Protein AF-A0A957YJD5-F1 (afdb_monomer)

Foldseek 3Di:
DKDKDKDKDWDPDADDDFWDKWKFWADPVGTQKIWDDDPPWQCVVQTRNNQDDPPPVPRDIGITIIIIDHPPPDDFDKIWIWMDTPPDIDTPDIDTDD

Structure (mmCIF, N/CA/C/O backbone):
data_AF-A0A957YJD5-F1
#
_entry.id   AF-A0A957YJD5-F1
#
loop_
_atom_site.group_PDB
_atom_site.id
_atom_site.type_symbol
_atom_site.label_atom_id
_atom_site.label_alt_id
_atom_site.label_comp_id
_atom_site.label_asym_id
_atom_site.label_entity_id
_atom_site.label_seq_id
_atom_site.pdbx_PDB_ins_code
_atom_site.Cartn_x
_atom_site.Cartn_y
_atom_site.Cartn_z
_atom_site.occupancy
_atom_site.B_iso_or_equiv
_atom_site.auth_seq_id
_atom_site.auth_comp_id
_atom_site.auth_asym_id
_atom_site.auth_atom_id
_atom_site.pdbx_PDB_model_num
ATOM 1 N N . GLY A 1 1 ? -16.180 6.008 8.662 1.00 86.50 1 GLY A N 1
ATOM 2 C CA . GLY A 1 1 ? -15.742 7.075 7.732 1.00 86.50 1 GLY A CA 1
ATOM 3 C C . GLY A 1 1 ? -14.779 6.492 6.718 1.00 86.50 1 GLY A C 1
ATOM 4 O 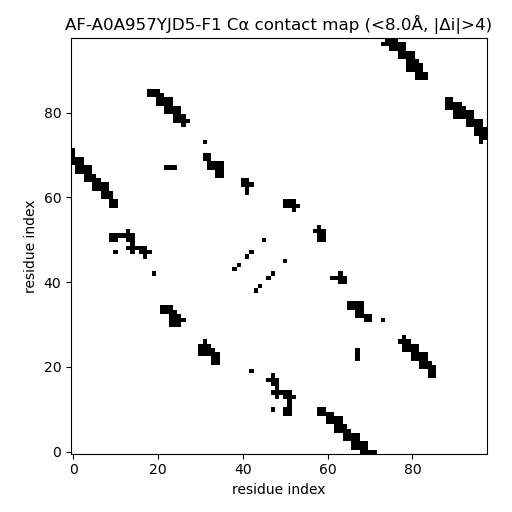O . GLY A 1 1 ? -14.638 5.277 6.688 1.00 86.50 1 GLY A O 1
ATOM 5 N N . TRP A 1 2 ? -14.116 7.316 5.911 1.00 91.38 2 TRP A N 1
ATOM 6 C CA . TRP A 1 2 ? -13.123 6.844 4.939 1.00 91.38 2 TRP A CA 1
ATOM 7 C C . TRP A 1 2 ? -11.819 7.606 5.111 1.00 91.38 2 TRP A C 1
ATOM 9 O O . TRP A 1 2 ? -11.837 8.823 5.284 1.00 91.38 2 TRP A O 1
ATOM 19 N N . LEU A 1 3 ? -10.705 6.881 5.054 1.00 93.56 3 LEU A N 1
ATOM 20 C CA . LEU A 1 3 ? -9.385 7.466 4.893 1.00 93.56 3 LEU A CA 1
ATOM 21 C C . LEU A 1 3 ? -8.969 7.292 3.432 1.00 93.56 3 LEU A C 1
ATOM 23 O O . LEU A 1 3 ? -8.731 6.171 2.982 1.00 93.56 3 LEU A O 1
ATOM 27 N N . HIS A 1 4 ? -8.902 8.409 2.715 1.00 94.94 4 HIS A N 1
ATOM 28 C CA . HIS A 1 4 ? -8.428 8.465 1.337 1.00 94.94 4 HIS A CA 1
ATOM 29 C C . HIS A 1 4 ? -6.897 8.487 1.335 1.00 94.94 4 HIS A C 1
ATOM 31 O O . HIS A 1 4 ? -6.290 9.369 1.944 1.00 94.94 4 HIS A O 1
ATOM 37 N N . VAL A 1 5 ? -6.273 7.523 0.664 1.00 95.19 5 VAL A N 1
ATOM 38 C CA . VAL A 1 5 ? -4.816 7.362 0.612 1.00 95.19 5 VAL A CA 1
ATOM 39 C C . VAL A 1 5 ? -4.372 7.345 -0.845 1.00 95.19 5 VAL A C 1
ATOM 41 O O . VAL A 1 5 ? -4.906 6.596 -1.660 1.00 95.19 5 VAL A O 1
ATOM 44 N N . THR A 1 6 ? -3.354 8.141 -1.162 1.00 96.31 6 THR A N 1
ATOM 45 C CA . THR A 1 6 ? -2.664 8.088 -2.453 1.00 96.31 6 THR A CA 1
ATOM 46 C C . THR A 1 6 ? -1.233 7.627 -2.220 1.00 96.31 6 THR A C 1
ATOM 48 O O . THR A 1 6 ? -0.464 8.304 -1.538 1.00 96.31 6 THR A O 1
ATOM 51 N N . LEU A 1 7 ? -0.871 6.487 -2.802 1.00 96.56 7 LEU A N 1
ATOM 52 C CA . LEU A 1 7 ? 0.497 5.979 -2.829 1.00 96.56 7 LEU A CA 1
ATOM 53 C C . LEU A 1 7 ? 1.126 6.243 -4.197 1.00 96.56 7 LEU A C 1
ATOM 55 O O . LEU A 1 7 ? 0.444 6.251 -5.223 1.00 96.56 7 LEU A O 1
ATOM 59 N N . TYR A 1 8 ? 2.440 6.447 -4.202 1.00 96.56 8 TYR A N 1
ATOM 60 C CA . TYR A 1 8 ? 3.234 6.575 -5.418 1.00 96.56 8 TYR A CA 1
ATOM 61 C C . TYR A 1 8 ? 4.313 5.503 -5.416 1.00 96.56 8 TYR A C 1
ATOM 63 O O . TYR A 1 8 ? 5.112 5.422 -4.484 1.00 96.56 8 TYR A O 1
ATOM 71 N N . TRP A 1 9 ? 4.331 4.696 -6.469 1.00 95.56 9 TRP A N 1
ATOM 72 C CA . TRP A 1 9 ? 5.231 3.561 -6.603 1.00 95.56 9 TRP A CA 1
ATOM 73 C C . TRP A 1 9 ? 6.184 3.756 -7.771 1.00 95.56 9 TRP A C 1
ATOM 75 O O . TRP A 1 9 ? 5.833 4.326 -8.802 1.00 95.56 9 TRP A O 1
ATOM 85 N N . THR A 1 10 ? 7.395 3.237 -7.625 1.00 94.81 10 THR A N 1
ATOM 86 C CA . THR A 1 10 ? 8.345 3.102 -8.722 1.00 94.81 10 THR A CA 1
ATOM 87 C C . THR A 1 10 ? 9.161 1.833 -8.511 1.00 94.81 10 THR A C 1
ATOM 89 O O . THR A 1 10 ? 9.458 1.467 -7.371 1.00 94.81 10 THR A O 1
ATOM 92 N N . ALA A 1 11 ? 9.501 1.130 -9.590 1.00 94.94 11 ALA A N 1
ATOM 93 C CA . ALA A 1 11 ? 10.306 -0.079 -9.502 1.00 94.94 11 ALA A CA 1
ATOM 94 C C . ALA A 1 11 ? 11.792 0.297 -9.458 1.00 94.94 11 ALA A C 1
ATOM 96 O O . ALA A 1 11 ? 12.354 0.790 -10.432 1.00 94.94 11 ALA A O 1
ATOM 97 N N . ALA A 1 12 ? 12.449 0.047 -8.325 1.00 92.25 12 ALA A N 1
ATOM 98 C CA . ALA A 1 12 ? 13.890 0.276 -8.192 1.00 92.25 12 ALA A CA 1
ATOM 99 C C . ALA A 1 12 ? 14.740 -0.749 -8.977 1.00 92.25 12 ALA A C 1
ATOM 101 O O . ALA A 1 12 ? 15.903 -0.478 -9.292 1.00 92.25 12 ALA A O 1
ATOM 102 N N . ALA A 1 13 ? 14.158 -1.915 -9.269 1.00 93.94 13 ALA A N 1
ATOM 103 C CA . ALA A 1 13 ? 14.742 -3.051 -9.977 1.00 93.94 13 ALA A CA 1
ATOM 104 C C . ALA A 1 13 ? 13.627 -3.858 -10.684 1.00 93.94 13 ALA A C 1
ATOM 106 O O . ALA A 1 13 ? 12.453 -3.640 -10.369 1.00 93.94 13 ALA A O 1
ATOM 107 N N . PRO A 1 14 ? 13.955 -4.782 -11.613 1.00 95.50 14 PRO A N 1
ATOM 108 C CA . PRO A 1 14 ? 12.969 -5.686 -12.205 1.00 95.50 14 PRO A CA 1
ATOM 109 C C . PRO A 1 14 ? 12.178 -6.457 -11.141 1.00 95.50 14 PRO A C 1
ATOM 111 O O . PRO A 1 14 ? 12.765 -7.000 -10.205 1.00 95.50 14 PRO A O 1
ATOM 114 N N . ILE A 1 15 ? 10.857 -6.528 -11.311 1.00 94.88 15 ILE A N 1
ATOM 115 C CA . ILE A 1 15 ? 9.934 -7.228 -10.409 1.00 94.88 15 ILE A CA 1
ATOM 116 C C . ILE A 1 15 ? 9.453 -8.503 -11.108 1.00 94.88 15 ILE A C 1
ATOM 118 O O . ILE A 1 15 ? 9.043 -8.456 -12.265 1.00 94.88 15 ILE A O 1
ATOM 122 N N . SER A 1 16 ? 9.521 -9.647 -10.424 1.00 95.12 16 SER A N 1
ATOM 123 C CA . SER A 1 16 ? 9.215 -10.966 -11.001 1.00 95.12 16 SER A CA 1
ATOM 124 C C . SER A 1 16 ? 7.786 -11.458 -10.747 1.00 95.12 16 SER A C 1
ATOM 126 O O . SER A 1 16 ? 7.382 -12.457 -11.340 1.00 95.12 16 SER A O 1
ATOM 128 N N . SER A 1 17 ? 7.021 -10.784 -9.886 1.00 94.75 17 SER A N 1
ATOM 129 C CA . SER A 1 17 ? 5.642 -11.146 -9.556 1.00 94.75 17 SER A CA 1
ATOM 130 C C . SER A 1 17 ? 4.766 -9.923 -9.286 1.00 94.75 17 SER A C 1
ATOM 132 O O . SER A 1 17 ? 5.219 -8.901 -8.770 1.00 94.75 17 SER A O 1
ATOM 134 N N . ASP A 1 18 ? 3.483 -10.040 -9.624 1.00 94.31 18 ASP A N 1
ATOM 135 C CA . ASP A 1 18 ? 2.501 -8.987 -9.382 1.00 94.31 18 ASP A CA 1
ATOM 136 C C . ASP A 1 18 ? 2.001 -9.064 -7.939 1.00 94.31 18 ASP A C 1
ATOM 138 O O . ASP A 1 18 ? 1.091 -9.825 -7.606 1.00 94.31 18 ASP A O 1
ATOM 142 N N . VAL A 1 19 ? 2.634 -8.286 -7.063 1.00 90.38 19 VAL A N 1
ATOM 143 C CA . VAL A 1 19 ? 2.254 -8.180 -5.653 1.00 90.38 19 VAL A CA 1
ATOM 144 C C . VAL A 1 19 ? 1.352 -6.967 -5.454 1.00 90.38 19 VAL A C 1
ATOM 146 O O . VAL A 1 19 ? 1.721 -5.844 -5.791 1.00 90.38 19 VAL A O 1
ATOM 149 N N . MET A 1 20 ? 0.174 -7.191 -4.872 1.00 92.75 20 MET A N 1
ATOM 150 C CA . MET A 1 20 ? -0.770 -6.123 -4.538 1.00 92.75 20 MET A CA 1
ATOM 151 C C . MET A 1 20 ? -0.545 -5.656 -3.095 1.00 92.75 20 MET A C 1
ATOM 153 O O . MET A 1 20 ? -0.535 -6.495 -2.189 1.00 92.75 20 MET A O 1
ATOM 157 N N . PRO A 1 21 ? -0.374 -4.346 -2.850 1.00 95.25 21 PRO A N 1
ATOM 158 C CA . PRO A 1 21 ? -0.229 -3.821 -1.509 1.00 95.25 21 PRO A CA 1
ATOM 159 C C . PRO A 1 21 ? -1.559 -3.892 -0.752 1.00 95.25 21 PRO A C 1
ATOM 161 O O . PRO A 1 21 ? -2.630 -3.642 -1.308 1.00 95.25 21 PRO A O 1
ATOM 164 N N . VAL A 1 22 ? -1.479 -4.166 0.547 1.00 96.31 22 VAL A N 1
ATOM 165 C CA . VAL A 1 22 ? -2.613 -4.060 1.472 1.00 96.31 22 VAL A CA 1
ATOM 166 C C . VAL A 1 22 ? -2.336 -2.915 2.431 1.00 96.31 22 VAL A C 1
ATOM 168 O O . VAL A 1 22 ? -1.343 -2.940 3.156 1.00 96.31 22 VAL A O 1
ATOM 171 N N . VAL A 1 23 ? -3.212 -1.914 2.454 1.00 97.56 23 VAL A N 1
ATOM 172 C CA . VAL A 1 23 ? -3.114 -0.781 3.378 1.00 97.56 23 VAL A CA 1
ATOM 173 C C . VAL A 1 23 ? -4.046 -1.014 4.553 1.00 97.56 23 VAL A C 1
ATOM 175 O O . VAL A 1 23 ? -5.227 -1.310 4.375 1.00 97.56 23 VAL A O 1
ATOM 178 N N . GLN A 1 24 ? -3.505 -0.895 5.760 1.00 97.38 24 GLN A N 1
ATOM 179 C CA . GLN A 1 24 ? -4.198 -1.184 7.006 1.00 97.38 24 GLN A CA 1
ATOM 180 C C . GLN A 1 24 ? -4.100 -0.009 7.968 1.00 97.38 24 GLN A C 1
ATOM 182 O O . GLN A 1 24 ? -3.058 0.636 8.071 1.00 97.38 24 GLN A O 1
ATOM 187 N N . LEU A 1 25 ? -5.178 0.219 8.710 1.00 96.69 25 LEU A N 1
ATOM 188 C CA . LEU A 1 25 ? -5.171 1.053 9.902 1.00 96.69 25 LEU A CA 1
ATOM 189 C C . LEU A 1 25 ? -5.012 0.145 11.123 1.00 96.69 25 LEU A C 1
ATOM 191 O O . LEU A 1 25 ? -5.858 -0.719 11.362 1.00 96.69 25 LEU A O 1
ATOM 195 N N . VAL A 1 26 ? -3.936 0.326 11.882 1.00 96.94 26 VAL A N 1
ATOM 196 C CA . VAL A 1 26 ? -3.553 -0.536 13.005 1.00 96.94 26 VAL A CA 1
ATOM 197 C C . VAL A 1 26 ? -3.577 0.271 14.298 1.00 96.94 26 VAL A C 1
ATOM 199 O O . VAL A 1 26 ? -2.892 1.280 14.417 1.00 96.94 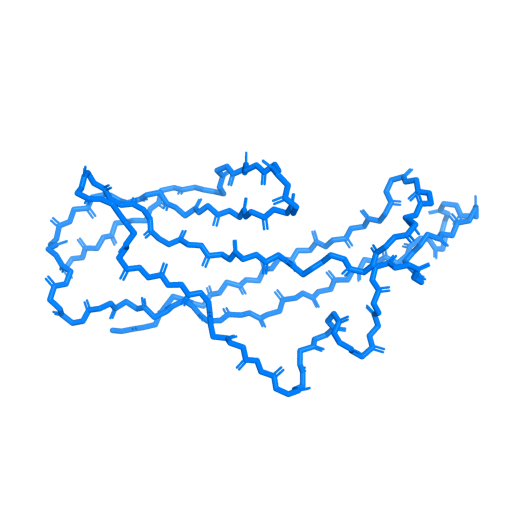26 VAL A O 1
ATOM 202 N N . GLY A 1 27 ? -4.372 -0.172 15.265 1.00 94.38 27 GLY A N 1
ATOM 203 C CA . GLY A 1 27 ? -4.446 0.394 16.611 1.00 94.38 27 GLY A CA 1
ATOM 204 C C . GLY A 1 27 ? -3.904 -0.573 17.667 1.00 94.38 27 GLY A C 1
ATOM 205 O O . GLY A 1 27 ? -3.481 -1.681 17.325 1.00 94.38 27 GLY A O 1
ATOM 206 N N . PRO A 1 28 ? -3.964 -0.202 18.959 1.00 91.50 28 PRO A N 1
ATOM 207 C CA . PRO A 1 28 ? -3.449 -1.025 20.060 1.00 91.50 28 PRO A CA 1
ATOM 208 C C . PRO A 1 28 ? -4.046 -2.439 20.124 1.00 91.50 28 PRO A C 1
ATOM 210 O O . PRO A 1 28 ? -3.368 -3.382 20.519 1.00 91.50 28 PRO A O 1
ATOM 213 N N . GLU A 1 29 ? -5.306 -2.590 19.710 1.00 90.12 29 GLU A N 1
ATOM 214 C CA . GLU A 1 29 ? -6.044 -3.861 19.736 1.00 90.12 29 GLU A CA 1
ATOM 215 C C . GLU A 1 29 ? -5.971 -4.651 18.413 1.00 90.12 29 GLU A C 1
ATOM 217 O O . GLU A 1 29 ? -6.539 -5.736 18.312 1.00 90.12 29 GLU A O 1
ATOM 222 N N . GLY A 1 30 ? -5.279 -4.132 17.389 1.00 93.38 30 GLY A N 1
ATOM 223 C CA . GLY A 1 30 ? -5.116 -4.799 16.094 1.00 93.38 30 GLY A CA 1
ATOM 224 C C . GLY A 1 30 ? -5.569 -3.963 14.897 1.00 93.38 30 GLY A C 1
ATOM 225 O O . GLY A 1 30 ? -5.462 -2.739 14.895 1.00 93.38 30 GLY A O 1
ATOM 226 N N . VAL A 1 31 ? -6.025 -4.626 13.832 1.00 95.44 31 VAL A N 1
ATOM 227 C CA . VAL A 1 31 ? -6.411 -3.973 12.568 1.00 95.44 31 VAL A CA 1
ATOM 228 C C . VAL A 1 31 ? -7.848 -3.455 12.649 1.00 95.44 31 VAL A C 1
ATOM 230 O O . VAL A 1 31 ? -8.778 -4.230 12.849 1.00 95.44 31 VAL A O 1
ATOM 233 N N . TRP A 1 32 ? -8.030 -2.153 12.426 1.00 95.19 32 TRP A N 1
ATOM 234 C CA . TRP A 1 32 ? -9.322 -1.455 12.485 1.00 95.19 32 TRP A CA 1
ATOM 235 C C . TRP A 1 32 ? -9.868 -1.036 11.118 1.00 95.19 32 TRP A C 1
ATOM 237 O O . TRP A 1 32 ? -11.042 -0.683 11.000 1.00 95.19 32 TRP A O 1
ATOM 247 N N . GLY A 1 33 ? -9.031 -1.093 10.085 1.00 94.44 33 GLY A N 1
ATOM 248 C CA . GLY A 1 33 ? -9.400 -0.761 8.717 1.00 94.44 33 GLY A CA 1
ATOM 249 C C . GLY A 1 33 ? -8.466 -1.428 7.722 1.00 94.44 33 GLY A C 1
ATOM 250 O O . GLY A 1 33 ? -7.282 -1.608 8.001 1.00 94.44 33 GLY A O 1
ATOM 251 N N . VAL A 1 34 ? -9.003 -1.792 6.561 1.00 95.56 34 VAL A N 1
ATOM 252 C CA . VAL A 1 34 ? -8.247 -2.329 5.424 1.00 95.56 34 VAL A CA 1
ATOM 253 C C . VAL A 1 34 ? -8.735 -1.631 4.158 1.00 95.56 34 VAL A C 1
ATOM 255 O O . VAL A 1 34 ? -9.900 -1.221 4.087 1.00 95.56 34 VAL A O 1
ATOM 258 N N . ASN A 1 35 ? -7.848 -1.451 3.181 1.00 95.19 35 ASN A N 1
ATOM 259 C CA . ASN A 1 35 ? -8.225 -0.924 1.880 1.00 95.19 35 ASN A CA 1
ATOM 260 C C . ASN A 1 35 ? -9.242 -1.824 1.174 1.00 95.19 35 ASN A C 1
ATOM 262 O O . ASN A 1 35 ? -9.201 -3.049 1.283 1.00 95.19 35 ASN A O 1
ATOM 266 N N . LEU A 1 36 ? -10.151 -1.202 0.430 1.00 91.50 36 LEU A N 1
ATOM 267 C CA . LEU A 1 36 ? -11.103 -1.932 -0.398 1.00 91.50 36 LEU A CA 1
ATOM 268 C C . LEU A 1 36 ? -10.468 -2.376 -1.711 1.00 91.50 36 LEU A C 1
ATOM 270 O O . LEU A 1 36 ? -9.807 -1.586 -2.385 1.00 91.50 36 LEU A O 1
ATOM 274 N N . ASP A 1 37 ? -10.756 -3.614 -2.109 1.00 87.12 37 ASP A N 1
ATOM 275 C CA . ASP A 1 37 ? -10.448 -4.073 -3.456 1.00 87.12 37 ASP A CA 1
ATOM 276 C C . ASP A 1 37 ? -11.382 -3.409 -4.481 1.00 87.12 37 ASP A C 1
ATOM 278 O O . ASP A 1 37 ? -12.596 -3.312 -4.274 1.00 87.12 37 ASP A O 1
ATOM 282 N N . ARG A 1 38 ? -10.821 -2.947 -5.601 1.00 86.44 38 ARG A N 1
ATOM 283 C CA . ARG A 1 38 ? -11.560 -2.277 -6.681 1.00 86.44 38 ARG A CA 1
ATOM 284 C C . ARG A 1 38 ? -11.252 -2.921 -8.021 1.00 86.44 38 ARG A C 1
ATOM 286 O O . ARG A 1 38 ? -10.131 -3.344 -8.290 1.00 86.44 38 ARG A O 1
ATOM 293 N N . ALA A 1 39 ? -12.256 -2.992 -8.892 1.00 80.75 39 ALA A N 1
ATOM 294 C CA . ALA A 1 39 ? -12.076 -3.528 -10.242 1.00 80.75 39 ALA A CA 1
ATOM 295 C C . ALA A 1 39 ? -11.162 -2.633 -11.102 1.00 80.75 39 ALA A C 1
ATOM 297 O O . ALA A 1 39 ? -10.366 -3.146 -11.877 1.00 80.75 39 ALA A O 1
ATOM 298 N N . GLY A 1 40 ? -11.252 -1.309 -10.929 1.00 83.31 40 GLY A N 1
ATOM 299 C CA . GLY A 1 40 ? -10.445 -0.315 -11.648 1.00 83.31 40 GLY A CA 1
ATOM 300 C C . GLY A 1 40 ? -9.155 0.097 -10.937 1.00 83.31 40 GLY A C 1
ATOM 301 O O . GLY A 1 40 ? -8.699 1.216 -11.143 1.00 83.31 40 GLY A O 1
ATOM 302 N N . ASP A 1 41 ? -8.612 -0.746 -10.055 1.00 89.75 41 ASP A N 1
ATOM 303 C CA . ASP A 1 41 ? -7.353 -0.447 -9.370 1.00 89.75 41 ASP A CA 1
ATOM 304 C C . ASP A 1 41 ? -6.204 -0.300 -10.388 1.00 89.75 41 ASP A C 1
ATOM 306 O O . ASP A 1 41 ? -6.040 -1.140 -11.279 1.00 89.75 41 ASP A O 1
ATOM 310 N N . ALA A 1 42 ? -5.408 0.766 -10.253 1.00 91.19 42 ALA A N 1
ATOM 311 C CA . ALA A 1 42 ? -4.293 1.068 -11.1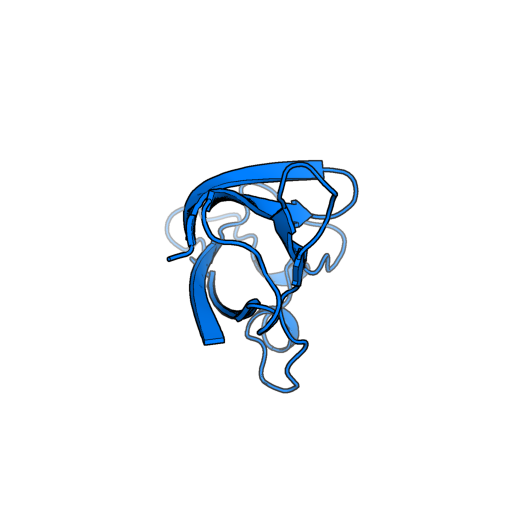47 1.00 91.19 42 ALA A CA 1
ATOM 312 C C . ALA A 1 42 ? -3.307 -0.104 -11.268 1.00 91.19 42 ALA A C 1
ATOM 314 O O . ALA A 1 42 ? -2.816 -0.375 -12.363 1.00 91.19 42 ALA A O 1
ATOM 315 N N . LEU A 1 43 ? -3.073 -0.840 -10.179 1.00 94.25 43 LEU A N 1
ATOM 316 C CA . LEU A 1 43 ? -2.146 -1.971 -10.147 1.00 94.25 43 LEU A CA 1
ATOM 317 C C . LEU A 1 43 ? -2.701 -3.199 -10.872 1.00 94.25 43 LEU A C 1
ATOM 319 O O . LEU A 1 43 ? -1.932 -4.041 -11.317 1.00 94.25 43 LEU A O 1
ATOM 323 N N . LYS A 1 44 ? -4.022 -3.314 -11.039 1.00 92.81 44 LYS A N 1
ATOM 324 C CA . LYS A 1 44 ? -4.621 -4.376 -11.864 1.00 92.81 44 LYS A CA 1
ATOM 325 C C . LYS A 1 44 ? -4.526 -4.066 -13.355 1.00 92.81 44 LYS A C 1
ATOM 327 O O . LYS A 1 44 ? -4.449 -4.987 -14.162 1.00 92.81 44 LYS A O 1
ATOM 332 N N . VAL A 1 45 ? -4.555 -2.783 -13.718 1.00 93.12 45 VAL A N 1
ATOM 333 C CA . VAL A 1 45 ? -4.453 -2.325 -15.113 1.00 93.12 45 VAL A CA 1
ATOM 334 C C . VAL A 1 45 ? -2.998 -2.290 -15.578 1.00 93.12 45 VAL A C 1
ATOM 336 O O . VAL A 1 45 ? -2.700 -2.713 -16.692 1.00 93.12 45 VAL A O 1
ATOM 339 N N . PHE A 1 46 ? -2.094 -1.805 -14.726 1.00 94.62 46 PHE A N 1
ATOM 340 C CA . PHE A 1 46 ? -0.663 -1.732 -14.993 1.00 94.62 46 PHE A CA 1
ATOM 341 C C . PHE A 1 46 ? 0.108 -2.387 -13.838 1.00 94.62 46 PHE A C 1
ATOM 343 O O . PHE A 1 46 ? 0.442 -1.712 -12.859 1.00 94.62 46 PHE A O 1
ATOM 350 N N . PRO A 1 47 ? 0.340 -3.709 -13.907 1.00 95.38 47 PRO A N 1
ATOM 351 C CA . PRO A 1 47 ? 0.811 -4.482 -12.767 1.00 95.38 47 PRO A CA 1
ATOM 352 C C . PRO A 1 47 ? 2.330 -4.374 -12.532 1.00 95.38 47 PRO A C 1
ATOM 354 O O . PRO A 1 47 ? 3.064 -4.022 -13.462 1.00 95.38 47 PRO A O 1
ATOM 357 N N . PRO A 1 48 ? 2.821 -4.666 -11.306 1.00 95.94 48 PRO A N 1
ATOM 358 C CA . PRO A 1 48 ? 4.215 -4.447 -10.904 1.00 95.94 48 PRO A CA 1
ATOM 359 C C . PRO A 1 48 ? 5.288 -5.010 -11.836 1.00 95.94 48 PRO A C 1
ATOM 361 O O . PRO A 1 48 ? 6.317 -4.366 -12.048 1.00 95.94 48 PRO A O 1
ATOM 364 N N . THR A 1 49 ? 5.052 -6.171 -12.446 1.00 96.50 49 THR A N 1
ATOM 365 C CA . THR A 1 49 ? 5.987 -6.779 -13.410 1.00 96.50 49 THR A CA 1
ATOM 366 C C . THR A 1 49 ? 6.254 -5.915 -14.649 1.00 96.50 49 THR A C 1
ATOM 368 O O . THR A 1 49 ? 7.262 -6.115 -15.325 1.00 96.50 49 THR A O 1
ATOM 371 N N . GLN A 1 50 ? 5.408 -4.921 -14.937 1.00 95.56 50 GLN A N 1
ATOM 372 C CA . GLN A 1 50 ? 5.556 -3.998 -16.070 1.00 95.56 50 GLN A CA 1
ATOM 373 C C . GLN A 1 50 ? 6.202 -2.660 -15.692 1.00 95.56 50 GLN A C 1
ATOM 375 O O . GLN A 1 50 ? 6.420 -1.811 -16.554 1.00 95.56 50 GLN A O 1
ATOM 380 N N . TRP A 1 51 ? 6.494 -2.432 -14.410 1.00 95.12 51 TRP A N 1
ATOM 381 C CA . TRP A 1 51 ? 6.910 -1.112 -13.937 1.00 95.12 51 TRP A CA 1
ATOM 382 C C . TRP A 1 51 ? 8.362 -0.790 -14.241 1.00 95.12 51 TRP A C 1
ATOM 384 O O . TRP A 1 51 ? 8.700 0.380 -14.370 1.00 95.12 51 TRP A O 1
ATOM 394 N N . PHE A 1 52 ? 9.242 -1.786 -14.296 1.00 95.69 52 PHE A N 1
ATOM 395 C CA . PHE A 1 52 ? 10.670 -1.525 -14.4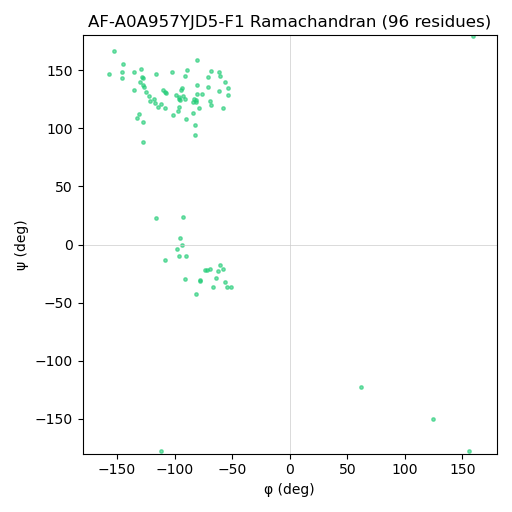23 1.00 95.69 52 PHE A CA 1
ATOM 396 C C . PHE A 1 52 ? 11.052 -1.121 -15.848 1.00 95.69 52 PHE A C 1
ATOM 398 O O . PHE A 1 52 ? 10.758 -1.835 -16.806 1.00 95.69 52 PHE A O 1
ATOM 405 N N . ASN A 1 53 ? 11.785 -0.015 -15.965 1.00 91.94 53 ASN A N 1
ATOM 406 C CA . ASN A 1 53 ? 12.417 0.410 -17.203 1.00 91.94 53 ASN A CA 1
ATOM 407 C C . ASN A 1 53 ? 13.931 0.536 -16.986 1.00 91.94 53 ASN A C 1
ATOM 409 O O . ASN A 1 53 ? 14.390 1.207 -16.062 1.00 91.94 53 ASN A O 1
ATOM 413 N N . ALA A 1 54 ? 14.719 -0.117 -17.845 1.00 87.31 54 ALA A N 1
ATOM 414 C CA . ALA A 1 54 ? 16.178 -0.063 -17.766 1.00 87.31 54 ALA A CA 1
ATOM 415 C C . ALA A 1 54 ? 16.720 1.358 -18.003 1.00 87.31 54 ALA A C 1
ATOM 417 O O . ALA A 1 54 ? 17.763 1.723 -17.456 1.00 87.31 54 ALA A O 1
ATOM 418 N N . ASP A 1 55 ? 15.997 2.169 -18.778 1.00 90.31 55 ASP A N 1
ATOM 419 C CA . ASP A 1 55 ? 16.237 3.601 -18.876 1.00 90.31 55 ASP A CA 1
ATOM 420 C C . ASP A 1 55 ? 15.566 4.329 -17.700 1.00 90.31 55 ASP A C 1
ATOM 422 O O . ASP A 1 55 ? 14.357 4.571 -17.684 1.00 90.31 55 ASP A O 1
ATOM 426 N N . ARG A 1 56 ? 16.373 4.718 -16.704 1.00 80.38 56 ARG A N 1
ATOM 427 C CA . ARG A 1 56 ? 15.879 5.408 -15.503 1.00 80.38 56 ARG A CA 1
ATOM 428 C C . ARG A 1 56 ? 15.226 6.759 -15.793 1.00 80.38 56 ARG A C 1
ATOM 430 O O . ARG A 1 56 ? 14.426 7.207 -14.976 1.00 80.38 56 ARG A O 1
ATOM 437 N N . ALA A 1 57 ? 15.545 7.410 -16.915 1.00 85.81 57 ALA A N 1
ATOM 438 C CA . ALA A 1 57 ? 14.917 8.679 -17.284 1.00 85.81 57 ALA A CA 1
ATOM 439 C C . ALA A 1 57 ? 13.439 8.505 -17.676 1.00 85.81 57 ALA A C 1
ATOM 441 O O . ALA A 1 57 ? 12.666 9.458 -17.596 1.00 85.81 57 ALA A O 1
ATOM 442 N N . SER A 1 58 ? 13.042 7.288 -18.057 1.00 88.31 58 SER A N 1
ATOM 443 C CA . SER A 1 58 ? 11.678 6.917 -18.439 1.00 88.31 58 SER A CA 1
ATOM 444 C C . SER A 1 58 ? 11.053 5.883 -17.489 1.00 88.31 58 SER A C 1
ATOM 446 O O . SER A 1 58 ? 10.104 5.183 -17.850 1.00 88.31 58 SER A O 1
ATOM 448 N N . GLN A 1 59 ? 11.562 5.797 -16.255 1.00 93.31 59 GLN A N 1
ATOM 449 C CA . GLN A 1 59 ? 11.004 4.960 -15.195 1.00 93.31 59 GLN A CA 1
ATOM 450 C C . GLN A 1 59 ? 9.631 5.514 -14.761 1.00 93.31 59 GLN A C 1
ATOM 452 O O . GLN A 1 59 ? 9.555 6.656 -14.297 1.00 93.31 59 GLN A O 1
ATOM 457 N N . PRO A 1 60 ? 8.535 4.744 -14.883 1.00 94.00 60 PRO A N 1
ATOM 458 C CA . PRO A 1 60 ? 7.217 5.236 -14.512 1.00 94.00 60 PRO A CA 1
ATOM 459 C C . PRO A 1 60 ? 7.082 5.448 -12.996 1.00 94.00 60 PRO A C 1
ATOM 461 O O . PRO A 1 60 ? 7.674 4.729 -12.180 1.00 94.00 60 PRO A O 1
ATOM 464 N N . ILE A 1 61 ? 6.250 6.432 -12.644 1.00 95.25 61 ILE A N 1
ATOM 465 C CA . ILE A 1 61 ? 5.715 6.643 -11.297 1.00 95.25 61 ILE A CA 1
ATOM 466 C C . ILE A 1 61 ? 4.238 6.267 -11.341 1.00 95.25 61 ILE A C 1
ATOM 468 O O . ILE A 1 61 ? 3.452 6.886 -12.060 1.00 95.25 61 ILE A O 1
ATOM 472 N N . ILE A 1 62 ? 3.863 5.251 -10.576 1.00 95.62 62 ILE A N 1
ATOM 473 C CA . ILE A 1 62 ? 2.506 4.715 -10.556 1.00 95.62 62 ILE A CA 1
ATOM 474 C C . ILE A 1 62 ? 1.761 5.323 -9.386 1.00 95.62 62 ILE A C 1
ATOM 476 O O . ILE A 1 62 ? 2.103 5.093 -8.229 1.00 95.62 62 ILE A O 1
ATOM 480 N N . ARG A 1 63 ? 0.734 6.108 -9.701 1.00 96.12 63 ARG A N 1
ATOM 481 C CA . ARG A 1 63 ? -0.212 6.619 -8.716 1.00 96.12 63 ARG A CA 1
ATOM 482 C C . ARG A 1 63 ? -1.233 5.533 -8.389 1.00 96.12 63 ARG A C 1
ATOM 484 O O . ARG A 1 63 ? -1.856 4.979 -9.291 1.00 96.12 63 ARG A O 1
ATOM 491 N N . HIS A 1 64 ? -1.428 5.271 -7.105 1.00 95.81 64 HIS A N 1
ATOM 492 C CA . HIS A 1 64 ? -2.378 4.293 -6.591 1.00 95.81 64 HIS A CA 1
ATOM 493 C C . HIS A 1 64 ? -3.283 4.953 -5.552 1.00 95.81 64 HIS A C 1
ATOM 495 O O . HIS A 1 64 ? -2.847 5.252 -4.443 1.00 95.81 64 HIS A O 1
ATOM 501 N N . ASP A 1 65 ? -4.531 5.218 -5.934 1.00 95.31 65 ASP A N 1
ATOM 502 C CA . ASP A 1 65 ? -5.544 5.800 -5.052 1.00 95.31 65 ASP A CA 1
ATOM 503 C C . ASP A 1 65 ? -6.413 4.697 -4.436 1.00 95.31 65 ASP A C 1
ATOM 505 O O . ASP A 1 65 ? -6.993 3.875 -5.150 1.00 95.31 65 ASP A O 1
ATOM 509 N N . LEU A 1 66 ? -6.530 4.692 -3.111 1.00 94.75 66 LEU A N 1
ATOM 510 C CA . LEU A 1 66 ? -7.259 3.679 -2.354 1.00 94.75 66 LEU A CA 1
ATOM 511 C C . LEU A 1 66 ? -7.957 4.278 -1.135 1.00 94.75 66 LEU A C 1
ATOM 513 O O . LEU A 1 66 ? -7.537 5.295 -0.589 1.00 94.75 66 LEU A O 1
ATOM 517 N N . ASP A 1 67 ? -9.012 3.600 -0.691 1.00 94.94 67 ASP A N 1
ATOM 518 C CA . ASP A 1 67 ? -9.792 4.010 0.472 1.00 94.94 67 ASP A CA 1
ATOM 519 C C . ASP A 1 67 ? -9.724 2.939 1.551 1.00 94.94 67 ASP A C 1
ATOM 521 O O . ASP A 1 67 ? -10.066 1.778 1.307 1.00 94.94 67 ASP A O 1
ATOM 525 N N . VAL A 1 68 ? -9.304 3.342 2.749 1.00 95.31 68 VAL A N 1
ATOM 526 C CA . VAL A 1 68 ? -9.305 2.502 3.948 1.00 95.31 68 VAL A CA 1
ATOM 527 C C . VAL A 1 68 ? -10.586 2.779 4.726 1.00 95.31 68 VAL A C 1
ATOM 529 O O . VAL A 1 68 ? -10.890 3.926 5.070 1.00 95.31 68 VAL A O 1
ATOM 532 N N . ASN A 1 69 ? -11.359 1.725 4.990 1.00 91.25 69 ASN A N 1
ATOM 533 C CA . ASN A 1 69 ? -12.582 1.849 5.774 1.00 91.25 69 ASN A CA 1
ATOM 534 C C . ASN A 1 69 ? -12.242 2.172 7.234 1.00 91.25 69 ASN A C 1
ATOM 536 O O . ASN A 1 69 ? -11.531 1.404 7.880 1.00 91.25 69 ASN A O 1
ATOM 540 N N . LEU A 1 70 ? -12.778 3.275 7.758 1.00 87.88 70 LEU A N 1
ATOM 541 C CA . LEU A 1 70 ? -12.750 3.562 9.190 1.00 87.88 70 LEU A CA 1
ATOM 542 C C . LEU A 1 70 ? -14.006 2.963 9.812 1.00 87.88 70 LEU A C 1
ATOM 544 O O . LEU A 1 70 ? -15.110 3.488 9.597 1.00 87.88 70 LEU A O 1
ATOM 548 N N . ASN A 1 71 ? -13.830 1.881 10.571 1.00 85.56 71 ASN A N 1
ATOM 549 C CA . ASN A 1 71 ? -14.921 1.226 11.275 1.00 85.56 71 ASN A CA 1
ATOM 550 C C . ASN A 1 71 ? -15.674 2.258 12.152 1.00 85.56 71 ASN A C 1
ATOM 552 O O . ASN A 1 71 ? -15.045 2.985 12.917 1.00 85.56 71 ASN A O 1
ATOM 556 N N . PRO A 1 72 ? -17.014 2.368 12.054 1.00 86.38 72 PRO A N 1
ATOM 557 C CA . PRO A 1 72 ? -17.787 3.315 12.861 1.00 86.38 72 PRO A CA 1
ATOM 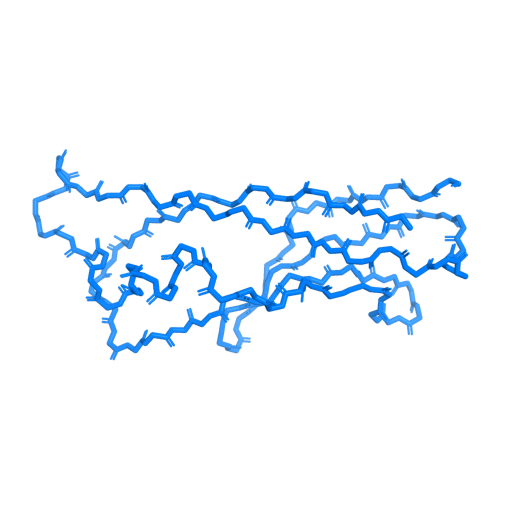5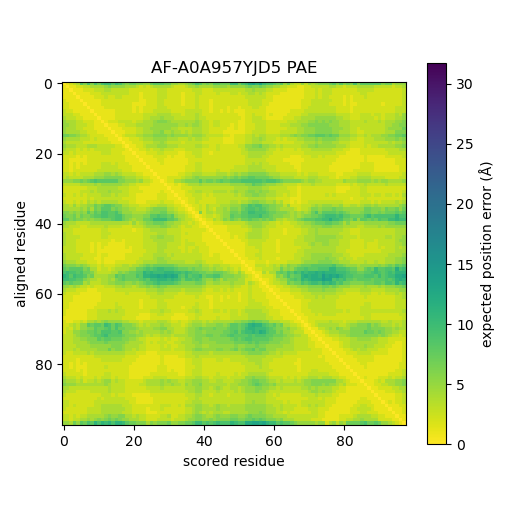58 C C . PRO A 1 72 ? -17.627 3.150 14.376 1.00 86.38 72 PRO A C 1
ATOM 560 O O . PRO A 1 72 ? -17.909 4.093 15.107 1.00 86.38 72 PRO A O 1
ATOM 563 N N . VAL A 1 73 ? -17.202 1.972 14.845 1.00 90.44 73 VAL A N 1
ATOM 564 C CA . VAL A 1 73 ? -16.927 1.720 16.268 1.00 90.44 73 VAL A CA 1
ATOM 565 C C . VAL A 1 73 ? -15.453 1.893 16.647 1.00 90.44 73 VAL A C 1
ATOM 567 O O . VAL A 1 73 ? -15.100 1.592 17.781 1.00 90.44 73 VAL A O 1
ATOM 570 N N . THR A 1 74 ? -14.591 2.351 15.729 1.00 89.94 74 THR A N 1
ATOM 571 C CA . THR A 1 74 ? -13.183 2.660 16.025 1.00 89.94 74 THR A CA 1
ATOM 572 C C . 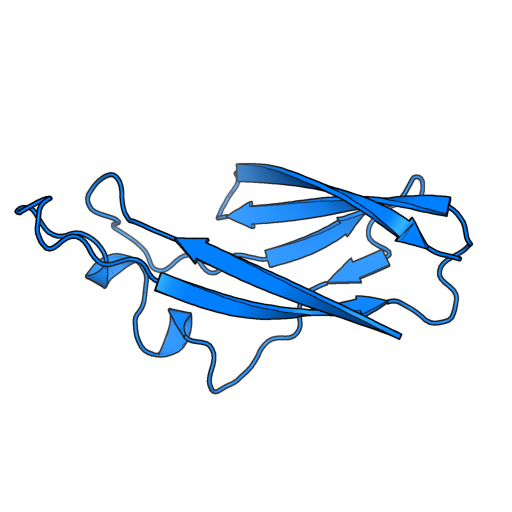THR A 1 74 ? -13.109 3.715 17.133 1.00 89.94 74 THR A C 1
ATOM 574 O O . THR A 1 74 ? -13.594 4.830 16.925 1.00 89.94 74 THR A O 1
ATOM 577 N N . PRO A 1 75 ? -12.515 3.401 18.301 1.00 91.44 75 PRO A N 1
ATOM 578 C CA . PRO A 1 75 ? -12.371 4.368 19.381 1.00 91.44 75 PRO A CA 1
ATOM 579 C C . PRO A 1 75 ? -11.521 5.575 18.959 1.00 91.44 75 PRO A C 1
ATOM 581 O O . PRO A 1 75 ? -10.574 5.405 18.183 1.00 91.44 75 PRO A O 1
ATOM 584 N N . PRO A 1 76 ? -11.781 6.780 19.494 1.00 93.19 76 PRO A N 1
ATOM 585 C CA . PRO A 1 76 ? -10.872 7.907 19.327 1.00 93.19 76 PRO A CA 1
ATOM 586 C C . PRO A 1 76 ? -9.463 7.569 19.833 1.00 93.19 76 PRO A C 1
ATOM 588 O O . PRO A 1 76 ? -9.312 6.919 20.869 1.00 93.19 76 PRO A O 1
ATOM 591 N N . GLY A 1 77 ? -8.433 8.011 19.116 1.00 93.94 77 GLY A N 1
ATOM 592 C CA . GLY A 1 77 ? -7.038 7.715 19.445 1.00 93.94 77 GLY A CA 1
ATOM 593 C C . GLY A 1 77 ? -6.102 7.792 18.243 1.00 93.94 77 GLY A C 1
ATOM 594 O O . GLY A 1 77 ? -6.524 8.121 17.136 1.00 93.94 77 GLY A O 1
ATOM 595 N N . GLU A 1 78 ? -4.831 7.476 18.476 1.00 95.81 78 GLU A N 1
ATOM 596 C CA . GLU A 1 78 ? -3.799 7.421 17.438 1.00 95.81 78 GLU A CA 1
ATOM 597 C C . GLU A 1 78 ? -3.656 5.999 16.888 1.00 95.81 78 GLU A C 1
ATOM 599 O O . GLU A 1 78 ? -3.605 5.018 17.636 1.00 95.81 78 GLU A O 1
ATOM 604 N N . TYR A 1 79 ? -3.580 5.902 15.564 1.00 96.44 79 TYR A N 1
ATOM 605 C CA . TYR A 1 79 ? -3.458 4.653 14.821 1.00 96.44 79 TYR A CA 1
ATOM 606 C C . TYR A 1 79 ? -2.301 4.747 13.832 1.00 96.44 79 TYR A C 1
ATOM 608 O O . TYR A 1 79 ? -2.009 5.815 13.305 1.00 96.44 79 TYR A O 1
ATOM 616 N N . LEU A 1 80 ? -1.671 3.621 13.518 1.00 97.81 80 LEU A N 1
ATOM 617 C CA . LEU A 1 80 ? -0.661 3.537 12.470 1.00 97.81 80 LEU A CA 1
ATOM 618 C C . LEU A 1 80 ? -1.316 3.177 11.141 1.00 97.81 80 LEU A C 1
ATOM 620 O O . LEU A 1 80 ? -1.985 2.149 11.022 1.00 97.81 80 LEU A O 1
ATOM 624 N N . LEU A 1 81 ? -1.076 3.992 10.121 1.00 97.88 81 LEU A N 1
ATOM 625 C CA . LEU A 1 81 ? -1.319 3.608 8.742 1.00 97.88 81 LEU A CA 1
ATOM 626 C C . LEU A 1 81 ? -0.120 2.805 8.245 1.00 97.88 81 LEU A C 1
ATOM 628 O O . LEU A 1 81 ? 1.024 3.253 8.313 1.00 97.88 81 LEU A O 1
ATOM 632 N N . VAL A 1 82 ? -0.385 1.612 7.740 1.00 98.25 82 VAL A N 1
ATOM 633 C CA . VAL A 1 82 ? 0.635 0.642 7.354 1.00 98.25 82 VAL A CA 1
ATOM 634 C C . VAL A 1 82 ? 0.348 0.141 5.949 1.00 98.25 82 VAL A C 1
ATOM 636 O O . VAL A 1 82 ? -0.804 -0.134 5.626 1.00 98.25 82 VAL A O 1
ATOM 639 N N . VAL A 1 83 ? 1.384 -0.040 5.132 1.00 97.88 83 VAL A N 1
ATOM 640 C CA . VAL A 1 83 ? 1.296 -0.787 3.872 1.00 97.88 83 VAL A CA 1
ATOM 641 C C . VAL A 1 83 ? 2.061 -2.098 3.982 1.00 97.88 83 VAL A C 1
ATOM 643 O O . VAL A 1 83 ? 3.192 -2.137 4.463 1.00 97.88 83 VAL A O 1
ATOM 646 N N . LYS A 1 84 ? 1.428 -3.182 3.543 1.00 97.19 84 LYS A N 1
ATOM 647 C CA . LYS A 1 84 ? 2.020 -4.514 3.428 1.00 97.19 84 LYS A CA 1
ATOM 648 C C . LYS A 1 84 ? 2.232 -4.843 1.963 1.00 97.19 84 LYS A C 1
ATOM 650 O O . LYS A 1 84 ? 1.300 -4.687 1.178 1.00 97.19 84 LYS A O 1
ATOM 655 N N . VAL A 1 85 ? 3.425 -5.309 1.610 1.00 93.44 85 VAL A N 1
ATOM 656 C CA . VAL A 1 85 ? 3.784 -5.746 0.254 1.00 93.44 85 VAL A CA 1
ATOM 657 C C . VAL A 1 85 ? 4.492 -7.090 0.375 1.00 93.44 85 VAL A C 1
ATOM 659 O O . VAL A 1 85 ? 5.612 -7.165 0.870 1.00 93.44 85 VAL A O 1
ATOM 662 N N . GLY A 1 86 ? 3.829 -8.168 -0.044 1.00 90.25 86 GLY A N 1
ATOM 663 C CA . GLY A 1 86 ? 4.341 -9.522 0.174 1.00 90.25 86 GLY A CA 1
ATOM 664 C C . GLY A 1 86 ? 4.455 -9.821 1.671 1.00 90.25 86 GLY A C 1
ATOM 665 O O . GLY A 1 86 ? 3.466 -9.715 2.39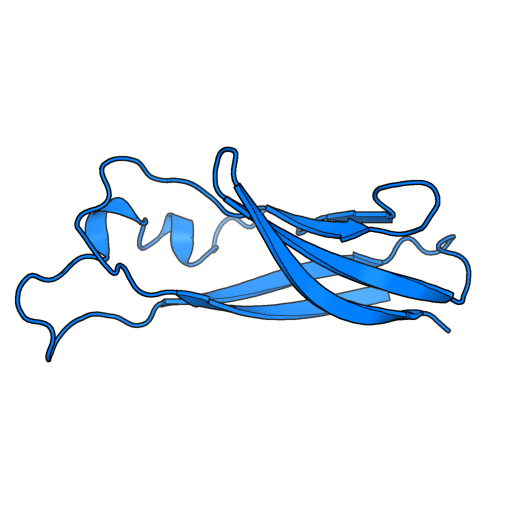6 1.00 90.25 86 GLY A O 1
ATOM 666 N N . GLU A 1 87 ? 5.656 -10.177 2.127 1.00 91.62 87 GLU A N 1
ATOM 667 C CA . GLU A 1 8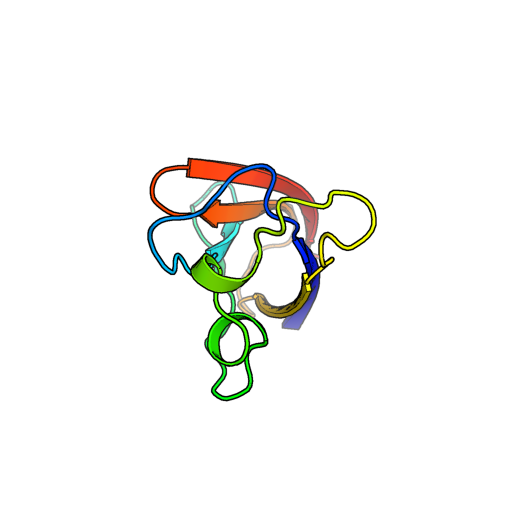7 ? 5.957 -10.414 3.548 1.00 91.62 87 GLU A CA 1
ATOM 668 C C . GLU A 1 87 ? 6.425 -9.148 4.285 1.00 91.62 87 GLU A C 1
ATOM 670 O O . GLU A 1 87 ? 6.526 -9.144 5.512 1.00 91.62 87 GLU A O 1
ATOM 675 N N . GLU A 1 88 ? 6.697 -8.064 3.556 1.00 94.19 88 GLU A N 1
ATOM 676 C CA . GLU A 1 88 ? 7.218 -6.829 4.129 1.00 94.19 88 GLU A CA 1
ATOM 677 C C . GLU A 1 88 ? 6.097 -5.887 4.574 1.00 94.19 88 GLU A C 1
ATOM 679 O O . GLU A 1 88 ? 5.000 -5.844 4.006 1.00 94.19 88 GLU A O 1
ATOM 684 N N . GLN A 1 89 ? 6.395 -5.097 5.604 1.00 96.56 89 GLN A N 1
ATOM 685 C CA . GLN A 1 89 ? 5.477 -4.133 6.189 1.00 96.56 89 GLN A CA 1
ATOM 686 C C . GLN A 1 89 ? 6.185 -2.798 6.432 1.00 96.56 89 GLN A C 1
ATOM 688 O O . GLN A 1 89 ? 7.242 -2.755 7.058 1.00 96.56 89 GLN A O 1
ATOM 693 N N . PHE A 1 90 ? 5.543 -1.704 6.023 1.00 97.50 90 PHE A N 1
ATOM 694 C CA . PHE A 1 90 ? 6.049 -0.343 6.176 1.00 97.50 90 PHE A CA 1
ATOM 695 C C . PHE A 1 90 ? 5.024 0.547 6.879 1.00 97.50 90 PHE A C 1
ATOM 697 O O . PHE A 1 90 ? 3.838 0.524 6.547 1.00 97.50 90 PHE A O 1
ATOM 704 N N . VAL A 1 91 ? 5.481 1.357 7.835 1.00 97.94 91 VAL A N 1
ATOM 705 C CA . VAL A 1 91 ? 4.658 2.398 8.467 1.00 97.94 91 VAL A CA 1
ATOM 706 C C . VAL A 1 91 ? 4.639 3.625 7.557 1.00 97.94 91 VAL A C 1
ATOM 708 O O . VAL A 1 91 ? 5.691 4.145 7.198 1.00 97.94 91 VAL A O 1
ATOM 711 N N . LEU A 1 92 ? 3.441 4.075 7.188 1.00 96.50 92 LEU A N 1
ATOM 712 C CA . LEU A 1 92 ? 3.214 5.261 6.360 1.00 96.50 92 LEU A CA 1
ATOM 713 C C . LEU A 1 92 ? 3.041 6.533 7.199 1.00 96.50 92 LEU A C 1
ATOM 715 O O . LEU A 1 92 ? 3.381 7.618 6.736 1.00 96.50 92 LEU A O 1
ATOM 719 N N . GLY A 1 93 ? 2.516 6.405 8.420 1.00 96.62 93 GLY A N 1
ATOM 720 C CA . GLY A 1 93 ? 2.342 7.521 9.347 1.00 96.62 93 GLY A CA 1
ATOM 721 C C . GLY A 1 93 ? 1.298 7.254 10.428 1.00 96.62 93 GLY A C 1
ATOM 722 O O . GLY A 1 93 ? 0.679 6.190 10.460 1.00 96.62 93 GLY A O 1
ATOM 723 N N . GLU A 1 94 ? 1.111 8.239 11.302 1.00 96.75 94 GLU A N 1
ATOM 724 C CA . GLU A 1 94 ? 0.079 8.244 12.344 1.00 96.75 94 GLU A CA 1
ATOM 725 C C . GLU A 1 94 ? -1.216 8.891 11.831 1.00 96.75 94 GLU A C 1
ATOM 727 O O . GLU A 1 94 ? -1.195 9.833 11.033 1.00 96.75 94 GLU A O 1
ATOM 732 N N . VAL A 1 95 ? -2.353 8.367 12.282 1.00 95.19 95 VAL A N 1
ATOM 733 C CA . VAL A 1 95 ? -3.698 8.840 11.959 1.00 95.19 95 VAL A CA 1
ATOM 734 C C . VAL A 1 95 ? -4.482 8.999 13.256 1.00 95.19 95 VAL A C 1
ATOM 736 O O . VAL A 1 95 ? -4.850 8.012 13.894 1.00 95.19 95 VAL A O 1
ATOM 739 N N . GLY A 1 96 ? -4.796 10.248 13.595 1.00 93.75 96 GLY A N 1
ATOM 740 C CA . GLY A 1 96 ? -5.674 10.573 14.713 1.00 93.75 96 GLY A CA 1
ATOM 741 C C . GLY A 1 96 ? -7.146 10.394 14.341 1.00 93.75 96 GLY A C 1
ATOM 742 O O . GLY A 1 96 ? -7.670 11.101 13.476 1.00 93.75 96 GLY A O 1
ATOM 743 N N . VAL A 1 97 ? -7.830 9.476 15.021 1.00 90.19 97 VAL A N 1
ATOM 744 C CA . VAL A 1 97 ? -9.286 9.286 14.953 1.00 90.19 97 VAL A CA 1
ATOM 745 C C . VAL A 1 97 ? -9.937 10.073 16.090 1.00 90.19 97 VAL A C 1
ATOM 747 O O . VAL A 1 97 ? -9.475 10.017 17.231 1.00 90.19 97 VAL A O 1
ATOM 750 N N . ARG A 1 98 ? -10.996 10.828 15.780 1.00 86.75 98 ARG A N 1
ATOM 751 C CA . ARG A 1 98 ? -11.707 11.715 16.713 1.00 86.75 98 ARG A CA 1
ATOM 752 C C . ARG A 1 98 ? -13.193 11.407 16.743 1.00 86.75 98 ARG A C 1
ATOM 754 O O . ARG A 1 98 ? -13.726 11.076 15.661 1.00 86.75 98 ARG A O 1
#

pLDDT: mean 93.34, std 3.77, range [80.38, 98.25]

Nearest PDB structures (foldseek):
  4guc-assembly2_B  TM=5.681E-01  e=1.139E-01  Bacillus anthracis
  1h3g-assembly1_A  TM=5.362E-01  e=8.287E-01  Flavobacterium sp. 92
  5lsp-assembly1_P  TM=5.728E-01  e=1.206E+00  Homo sapiens
  7dpz-assembly1_K  TM=2.940E-01  e=4.353E-01  Homo sapiens
  5l5g-assembly2_D  TM=6.349E-01  e=5.715E+00  Mus musculus

Solvent-accessible surface area (backbone atoms only — not comparable to full-atom values): 5906 Å² total; per-residue (Å²): 90,74,45,82,45,78,46,78,44,65,49,92,53,85,43,93,58,76,68,74,72,48,40,34,35,34,43,98,92,42,80,57,23,48,47,64,90,58,93,84,37,50,57,77,77,60,35,50,53,71,39,44,44,93,54,71,95,71,45,51,75,45,69,40,79,46,44,27,44,40,46,87,82,63,71,67,45,73,25,39,34,31,41,31,50,84,94,46,75,45,82,77,47,80,45,81,43,123

Secondary structure (DSSP, 8-state):
-EEEEEEEE--SS---S-PPPEEEEEETTEEEEEBPP-TT-HHHHS-GGG---SSGGG---EEEEEEEE--TTPPSEEEEEEEEETTEEEEEEEEEE-

Mean predicted aligned error: 3.37 Å

Sequence (98 aa):
GWLHVTLYWTAAAPISSDVMPVVQLVGPEGVWGVNLDRAGDALKVFPPTQWFNADRASQPIIRHDLDVNLNPVTPPGEYLLVVKVGEEQFVLGEVGVR

Radius of gyration: 15.04 Å; Cα contacts (8 Å, |Δi|>4): 191; chains: 1; bounding box: 34×23×39 Å